Protein AF-A0A375HWU2-F1 (afdb_monomer_lite)

pLDDT: mean 75.21, std 15.18, range [43.91, 92.81]

Organism: NCBI:txid164546

Sequence (108 aa):
MDNDRGLSGFASLPGVQVGKTGGALAWPWAIASFMFSYFALIAFALTRKGLPTVSEYARKYPACVTERGMSCYRCGSRSIRLWREQPFIAAHQWHICNSCGTSLYRSR

Structure (mmCIF, N/CA/C/O backbone):
data_AF-A0A375HWU2-F1
#
_entry.id   AF-A0A375HWU2-F1
#
loop_
_atom_site.group_PDB
_atom_site.id
_atom_site.type_symbol
_atom_site.label_atom_id
_atom_site.label_alt_id
_atom_site.label_comp_id
_atom_site.label_asym_id
_atom_site.label_entity_id
_atom_site.label_seq_id
_atom_site.pdbx_PDB_ins_code
_atom_site.Cartn_x
_atom_site.Cartn_y
_atom_site.Cartn_z
_atom_site.occupancy
_atom_site.B_iso_or_equiv
_atom_site.auth_seq_id
_atom_site.auth_comp_id
_atom_site.auth_asym_id
_atom_site.auth_atom_id
_atom_site.pdbx_PDB_model_num
ATOM 1 N N . MET A 1 1 ? 1.557 -26.944 -87.706 1.00 44.25 1 MET A N 1
ATOM 2 C CA . MET A 1 1 ? 1.354 -27.279 -86.281 1.00 44.25 1 MET A CA 1
ATOM 3 C C . MET A 1 1 ? 2.503 -26.611 -85.561 1.00 44.25 1 MET A C 1
ATOM 5 O O . MET A 1 1 ? 3.535 -27.230 -85.377 1.00 44.25 1 MET A O 1
ATOM 9 N N . ASP A 1 2 ? 2.338 -25.324 -85.269 1.00 43.91 2 ASP A N 1
ATOM 10 C CA . ASP A 1 2 ? 3.349 -24.492 -84.619 1.00 43.91 2 ASP A CA 1
ATOM 11 C C . ASP A 1 2 ? 2.825 -24.164 -83.229 1.00 43.91 2 ASP A C 1
ATOM 13 O O . ASP A 1 2 ? 1.952 -23.314 -83.037 1.00 43.91 2 ASP A O 1
ATOM 17 N N . ASN A 1 3 ? 3.290 -24.957 -82.275 1.00 52.06 3 ASN A N 1
ATOM 18 C CA . ASN A 1 3 ? 3.025 -24.813 -80.861 1.00 52.06 3 ASN A CA 1
ATOM 19 C C . ASN A 1 3 ? 4.361 -24.473 -80.219 1.00 52.06 3 ASN A C 1
ATOM 21 O O . ASN A 1 3 ? 5.221 -25.337 -80.245 1.00 52.06 3 ASN A O 1
ATOM 25 N N . ASP A 1 4 ? 4.510 -23.246 -79.712 1.00 50.28 4 ASP A N 1
ATOM 26 C CA . ASP A 1 4 ? 5.271 -22.924 -78.497 1.00 50.28 4 ASP A CA 1
ATOM 27 C C . ASP A 1 4 ? 5.081 -21.440 -78.132 1.00 50.28 4 ASP A C 1
ATOM 29 O O . ASP A 1 4 ? 5.832 -20.543 -78.512 1.00 50.28 4 ASP A O 1
ATOM 33 N N . ARG A 1 5 ? 4.021 -21.179 -77.355 1.00 51.72 5 ARG A N 1
ATOM 34 C CA . ARG A 1 5 ? 3.912 -19.990 -76.500 1.00 51.72 5 ARG A CA 1
ATOM 35 C C . ARG A 1 5 ? 4.623 -20.304 -75.184 1.00 51.72 5 ARG A C 1
ATOM 37 O O . ARG A 1 5 ? 4.010 -20.846 -74.270 1.00 51.72 5 ARG A O 1
ATOM 44 N N . GLY A 1 6 ? 5.904 -19.966 -75.086 1.00 45.78 6 GLY A N 1
ATOM 45 C CA . GLY A 1 6 ? 6.672 -20.034 -73.842 1.00 45.78 6 GLY A CA 1
ATOM 46 C C . GLY A 1 6 ? 6.913 -18.637 -73.287 1.00 45.78 6 GLY A C 1
ATOM 47 O O . GLY A 1 6 ? 7.723 -17.889 -73.823 1.00 45.78 6 GLY A O 1
ATOM 48 N N . LEU A 1 7 ? 6.191 -18.273 -72.227 1.00 51.69 7 LEU A N 1
ATOM 49 C CA . LEU A 1 7 ? 6.356 -17.023 -71.488 1.00 51.69 7 LEU A CA 1
ATOM 50 C C . LEU A 1 7 ? 7.776 -16.897 -70.906 1.00 51.69 7 LEU A C 1
ATOM 52 O O . LEU A 1 7 ? 8.071 -17.470 -69.860 1.00 51.69 7 LEU A O 1
ATOM 56 N N . SER A 1 8 ? 8.631 -16.081 -71.518 1.00 50.28 8 SER A N 1
ATOM 57 C CA . SER A 1 8 ? 9.866 -15.579 -70.903 1.00 50.28 8 SER A CA 1
ATOM 58 C C . SER A 1 8 ? 9.736 -14.073 -70.678 1.00 50.28 8 SER A C 1
ATOM 60 O O . SER A 1 8 ? 10.194 -13.257 -71.473 1.00 50.28 8 SER A O 1
ATOM 62 N N . GLY A 1 9 ? 9.039 -13.710 -69.605 1.00 47.03 9 GLY A N 1
ATOM 63 C CA . GLY A 1 9 ? 8.772 -12.322 -69.234 1.00 47.03 9 GLY A CA 1
ATOM 64 C C . GLY A 1 9 ? 8.664 -12.142 -67.726 1.00 47.03 9 GLY A C 1
ATOM 65 O O . GLY A 1 9 ? 7.761 -11.462 -67.254 1.00 47.03 9 GLY A O 1
ATOM 66 N N . PHE A 1 10 ? 9.552 -12.771 -66.951 1.00 49.59 10 PHE A N 1
ATOM 67 C CA . PHE A 1 10 ? 9.749 -12.377 -65.558 1.00 49.59 10 PHE A CA 1
ATOM 68 C C . PHE A 1 10 ? 10.603 -11.110 -65.548 1.00 49.59 10 PHE A C 1
ATOM 70 O O . PHE A 1 10 ? 11.830 -11.160 -65.579 1.00 49.59 10 PHE A O 1
ATOM 77 N N . ALA A 1 11 ? 9.924 -9.964 -65.548 1.00 49.81 11 ALA A N 1
ATOM 78 C CA . ALA A 1 11 ? 10.525 -8.689 -65.206 1.00 49.81 11 ALA A CA 1
ATOM 79 C C . ALA A 1 11 ? 11.179 -8.822 -63.823 1.00 49.81 11 ALA A C 1
ATOM 81 O O . ALA A 1 11 ? 10.503 -9.033 -62.814 1.00 49.81 11 ALA A O 1
ATOM 82 N N . SER A 1 12 ? 12.508 -8.745 -63.793 1.00 48.16 12 SER A N 1
ATOM 83 C CA . SER A 1 12 ? 13.284 -8.621 -62.568 1.00 48.16 12 SER A CA 1
ATOM 84 C C . SER A 1 12 ? 12.805 -7.389 -61.804 1.00 48.16 12 SER A C 1
ATOM 86 O O . SER A 1 12 ? 13.001 -6.259 -62.245 1.00 48.16 12 SER A O 1
ATOM 88 N N . LEU A 1 13 ? 12.163 -7.604 -60.655 1.00 53.94 13 LEU A N 1
ATOM 89 C CA . LEU A 1 13 ? 11.934 -6.536 -59.691 1.00 53.94 13 LEU A CA 1
ATOM 90 C C . LEU A 1 13 ? 13.300 -6.056 -59.177 1.00 53.94 13 LEU A C 1
ATOM 92 O O . LEU A 1 13 ? 14.156 -6.894 -58.871 1.00 53.94 13 LEU A O 1
ATOM 96 N N . PRO A 1 14 ? 13.533 -4.736 -59.083 1.00 47.50 14 PRO A N 1
ATOM 97 C CA . PRO A 1 14 ? 14.780 -4.213 -58.556 1.00 47.50 14 PRO A CA 1
ATOM 98 C C . PRO A 1 14 ? 14.947 -4.694 -57.117 1.00 47.50 14 PRO A C 1
ATOM 100 O O . PRO A 1 14 ? 14.079 -4.496 -56.265 1.00 47.50 14 PRO A O 1
ATOM 103 N N . GLY A 1 15 ? 16.077 -5.357 -56.872 1.00 46.12 15 GLY A N 1
ATOM 104 C CA . GLY A 1 15 ? 16.477 -5.796 -55.550 1.00 46.12 15 GLY A CA 1
ATOM 105 C C . GLY A 1 15 ? 16.420 -4.627 -54.578 1.00 46.12 15 GLY A C 1
ATOM 106 O O . GLY A 1 15 ? 17.103 -3.618 -54.759 1.00 46.12 15 GLY A O 1
ATOM 107 N N . VAL A 1 16 ? 15.610 -4.782 -53.532 1.00 53.53 16 VAL A N 1
ATOM 108 C CA . VAL A 1 16 ? 15.697 -3.954 -52.334 1.00 53.53 16 VAL A CA 1
ATOM 109 C C . VAL A 1 16 ? 17.093 -4.178 -51.764 1.00 53.53 16 VAL A C 1
ATOM 111 O O . VAL A 1 16 ? 17.383 -5.194 -51.135 1.00 53.53 16 VAL A O 1
ATOM 114 N N . GLN A 1 17 ? 17.989 -3.241 -52.056 1.00 45.88 17 GLN A N 1
ATOM 115 C CA . GLN A 1 17 ? 19.302 -3.146 -51.443 1.00 45.88 17 GLN A CA 1
ATOM 116 C C . GLN A 1 17 ? 19.072 -2.783 -49.973 1.00 45.88 17 GLN A C 1
ATOM 118 O O . GLN A 1 17 ? 18.954 -1.610 -49.619 1.00 45.88 17 GLN A O 1
ATOM 123 N N . VAL A 1 18 ? 18.960 -3.798 -49.111 1.00 54.22 18 VAL A N 1
ATOM 124 C CA . VAL A 1 18 ? 19.054 -3.615 -47.661 1.00 54.22 18 VAL A CA 1
ATOM 125 C C . VAL A 1 18 ? 20.483 -3.167 -47.385 1.00 54.22 18 VAL A C 1
ATOM 127 O O . VAL A 1 18 ? 21.406 -3.975 -47.277 1.00 54.22 18 VAL A O 1
ATOM 130 N N . GLY A 1 19 ? 20.670 -1.849 -47.356 1.00 46.66 19 GLY A N 1
ATOM 131 C CA . GLY A 1 19 ? 21.921 -1.224 -46.978 1.00 46.66 19 GLY A CA 1
ATOM 132 C C . GLY A 1 19 ? 22.334 -1.739 -45.607 1.00 46.66 19 GLY A C 1
ATOM 133 O O . GLY A 1 19 ? 21.669 -1.486 -44.605 1.00 46.66 19 GLY A O 1
ATOM 134 N N . LYS A 1 20 ? 23.442 -2.480 -45.572 1.00 56.56 20 LYS A N 1
ATOM 135 C CA . LYS A 1 20 ? 24.140 -2.888 -44.355 1.00 56.56 20 LYS A CA 1
ATOM 136 C C . LYS A 1 20 ? 24.822 -1.646 -43.776 1.00 56.56 20 LYS A C 1
ATOM 138 O O . LYS A 1 20 ? 26.027 -1.465 -43.924 1.00 56.56 20 LYS A O 1
ATOM 143 N N . THR A 1 21 ? 24.047 -0.737 -43.191 1.00 53.84 21 THR A N 1
ATOM 144 C CA . THR A 1 21 ? 24.597 0.417 -42.479 1.00 53.84 21 THR A CA 1
ATOM 145 C C . THR A 1 21 ? 25.265 -0.075 -41.200 1.00 53.84 21 THR A C 1
ATOM 147 O O . THR A 1 21 ? 24.696 -0.825 -40.410 1.00 53.84 21 THR A O 1
ATOM 150 N N . GLY A 1 22 ? 26.543 0.280 -41.083 1.00 50.41 22 GLY A N 1
ATOM 151 C CA . GLY A 1 22 ? 27.508 -0.277 -40.147 1.00 50.41 22 GLY A CA 1
ATOM 152 C C . GLY A 1 22 ? 27.023 -0.373 -38.702 1.00 50.41 22 GLY A C 1
ATOM 153 O O . GLY A 1 22 ? 26.452 0.561 -38.140 1.00 50.41 22 GLY A O 1
ATOM 154 N N . GLY A 1 23 ? 27.367 -1.496 -38.069 1.00 55.00 23 GLY A N 1
ATOM 155 C CA . GLY A 1 23 ? 27.131 -1.800 -36.655 1.00 55.00 23 GLY A CA 1
ATOM 156 C C . GLY A 1 23 ? 27.855 -0.895 -35.647 1.00 55.00 23 GLY A C 1
ATOM 157 O O . GLY A 1 23 ? 28.006 -1.287 -34.497 1.00 55.00 23 GLY A O 1
ATOM 158 N N . ALA A 1 24 ? 28.285 0.305 -36.044 1.00 57.94 24 ALA A N 1
ATOM 159 C CA . ALA A 1 24 ? 28.893 1.295 -35.159 1.00 57.94 24 ALA A CA 1
ATOM 160 C C . ALA A 1 24 ? 27.852 2.220 -34.495 1.00 57.94 24 ALA A C 1
ATOM 162 O O . ALA A 1 24 ? 28.078 2.677 -33.379 1.00 57.94 24 ALA A O 1
ATOM 163 N N . LEU A 1 25 ? 26.688 2.455 -35.126 1.00 56.66 25 LEU A N 1
ATOM 164 C CA . LEU A 1 25 ? 25.614 3.272 -34.534 1.00 56.66 25 LEU A CA 1
ATOM 165 C C . LEU A 1 25 ? 24.548 2.462 -33.781 1.00 56.66 25 LEU A C 1
ATOM 167 O O . LEU A 1 25 ? 23.789 3.044 -33.018 1.00 56.66 25 LEU A O 1
ATOM 171 N N . ALA A 1 26 ? 24.477 1.139 -33.946 1.00 61.53 26 ALA A N 1
ATOM 172 C CA . ALA A 1 26 ? 23.457 0.316 -33.282 1.00 61.53 26 ALA A CA 1
ATOM 173 C C . ALA A 1 26 ? 23.671 0.206 -31.761 1.00 61.53 26 ALA A C 1
ATOM 175 O O . ALA A 1 26 ? 22.719 0.109 -30.988 1.00 61.53 26 ALA A O 1
ATOM 176 N N . TRP A 1 27 ? 24.931 0.242 -31.327 1.00 72.75 27 TRP A N 1
ATOM 177 C CA . TRP A 1 27 ? 25.309 0.017 -29.936 1.00 72.75 27 TRP A CA 1
ATOM 178 C C . TRP A 1 27 ? 24.879 1.159 -28.993 1.00 72.75 27 TRP A C 1
ATOM 180 O O . TRP A 1 27 ? 24.262 0.869 -27.967 1.00 72.75 27 TRP A O 1
ATOM 190 N N . PRO A 1 28 ? 25.070 2.449 -29.345 1.00 84.12 28 PRO A N 1
ATOM 191 C CA . PRO A 1 28 ? 24.535 3.566 -28.562 1.00 84.12 28 PRO A CA 1
ATOM 192 C C . PRO A 1 28 ? 23.008 3.542 -28.424 1.00 84.12 28 PRO A C 1
ATOM 194 O O . PRO A 1 28 ? 22.488 3.802 -27.342 1.00 84.12 28 PRO A O 1
ATOM 197 N N . TRP A 1 29 ? 22.283 3.184 -29.489 1.00 84.69 29 TRP A N 1
ATOM 198 C CA . TRP A 1 29 ? 20.819 3.083 -29.454 1.00 84.69 29 TRP A CA 1
ATOM 199 C C . TRP A 1 29 ? 20.334 1.933 -28.569 1.00 84.69 29 TRP A C 1
ATOM 201 O O . TRP A 1 29 ? 19.351 2.091 -27.839 1.00 84.69 29 TRP A O 1
ATOM 211 N N . ALA A 1 30 ? 21.043 0.802 -28.573 1.00 85.69 30 ALA A N 1
ATOM 212 C CA . ALA A 1 30 ? 20.768 -0.306 -27.666 1.00 85.69 30 ALA A CA 1
ATOM 213 C C . ALA A 1 30 ? 21.001 0.095 -26.198 1.00 85.69 30 ALA A C 1
ATOM 215 O O . ALA A 1 30 ? 20.144 -0.159 -25.352 1.00 85.69 30 ALA A O 1
ATOM 216 N N . ILE A 1 31 ? 22.109 0.786 -25.904 1.00 87.00 31 ILE A N 1
ATOM 217 C CA . ILE A 1 31 ? 22.424 1.281 -24.554 1.00 87.00 31 ILE A CA 1
ATOM 218 C C . ILE A 1 31 ? 21.378 2.297 -24.088 1.00 87.00 31 ILE A C 1
ATOM 220 O O . ILE A 1 31 ? 20.856 2.170 -22.983 1.00 87.00 31 ILE A O 1
ATOM 224 N N . ALA A 1 32 ? 21.028 3.273 -24.928 1.00 89.56 32 ALA A N 1
ATOM 225 C CA . ALA A 1 32 ? 20.014 4.275 -24.607 1.00 89.56 32 ALA A CA 1
ATOM 226 C C . ALA A 1 32 ? 18.648 3.630 -24.324 1.00 89.56 32 ALA A C 1
ATOM 228 O O . ALA A 1 32 ? 17.996 3.971 -23.338 1.00 89.56 32 ALA A O 1
ATOM 229 N N . SER A 1 33 ? 18.248 2.649 -25.138 1.00 88.44 33 SER A N 1
ATOM 230 C CA . SER A 1 33 ? 17.001 1.898 -24.941 1.00 88.44 33 SER A CA 1
ATOM 231 C C . SER A 1 33 ? 17.013 1.121 -23.625 1.00 88.44 33 SER A C 1
ATOM 233 O O . SER A 1 33 ? 16.044 1.163 -22.866 1.00 88.44 33 SER A O 1
ATOM 235 N N . PHE A 1 34 ? 18.130 0.460 -23.314 1.00 90.94 34 PHE A N 1
ATOM 236 C CA . PHE A 1 34 ? 18.285 -0.273 -22.065 1.00 90.94 34 PHE A CA 1
ATOM 237 C C . PHE A 1 34 ? 18.224 0.667 -20.855 1.00 90.94 34 PHE A C 1
ATOM 239 O O . PHE A 1 34 ? 17.456 0.417 -19.927 1.00 90.94 34 PHE A O 1
ATOM 246 N N . MET A 1 35 ? 18.937 1.796 -20.892 1.00 92.19 35 MET A N 1
ATOM 247 C CA . MET A 1 35 ? 18.911 2.807 -19.830 1.00 92.19 35 MET A CA 1
ATOM 248 C C . MET A 1 35 ? 17.518 3.408 -19.628 1.00 92.19 35 MET A C 1
ATOM 250 O O . MET A 1 35 ? 17.070 3.535 -18.490 1.00 92.19 35 MET A O 1
ATOM 254 N N . PHE A 1 36 ? 16.804 3.724 -20.710 1.00 92.75 36 PHE A N 1
ATOM 255 C CA . PHE A 1 36 ? 15.439 4.237 -20.624 1.00 92.75 36 PHE A CA 1
ATOM 256 C C . PHE A 1 36 ? 14.482 3.199 -20.024 1.00 92.75 36 PHE A C 1
ATOM 258 O O . PHE A 1 36 ? 13.707 3.522 -19.123 1.00 92.75 36 PHE A O 1
ATOM 265 N N . SER A 1 37 ? 14.577 1.936 -20.454 1.00 90.56 37 SER A N 1
ATOM 266 C CA . SER A 1 37 ? 13.772 0.849 -19.885 1.00 90.56 37 SER A CA 1
ATOM 267 C C . SER A 1 37 ? 14.074 0.622 -18.399 1.00 90.56 37 SER A C 1
ATOM 269 O O . SER A 1 37 ? 13.158 0.464 -17.595 1.00 90.56 37 SER A O 1
ATOM 271 N N . TYR A 1 38 ? 15.347 0.699 -18.009 1.00 91.44 38 TYR A N 1
ATOM 272 C CA . TYR A 1 38 ? 15.779 0.564 -16.624 1.00 91.44 38 TYR A CA 1
ATOM 273 C C . TYR A 1 38 ? 15.268 1.720 -15.758 1.00 91.44 38 TYR A C 1
ATOM 275 O O . TYR A 1 38 ? 14.733 1.498 -14.671 1.00 91.44 38 TYR A O 1
ATOM 283 N N . PHE A 1 39 ? 15.344 2.951 -16.265 1.00 92.81 39 PHE A N 1
ATOM 284 C CA . PHE A 1 39 ? 14.790 4.120 -15.590 1.00 92.81 39 PHE A CA 1
ATOM 285 C C . PHE A 1 39 ? 13.269 4.014 -15.430 1.00 92.81 39 PHE A C 1
ATOM 287 O O . PHE A 1 39 ? 12.748 4.294 -14.351 1.00 92.81 39 PHE A O 1
ATOM 294 N N . ALA A 1 40 ? 12.557 3.544 -16.457 1.00 89.19 40 ALA A N 1
ATOM 295 C CA . ALA A 1 40 ? 11.120 3.298 -16.380 1.00 89.19 40 ALA A CA 1
ATOM 296 C C . ALA A 1 40 ? 10.774 2.239 -15.319 1.00 89.19 40 ALA A C 1
ATOM 298 O O . ALA A 1 40 ? 9.813 2.422 -14.573 1.00 89.19 40 ALA A O 1
ATOM 299 N N . LEU A 1 41 ? 11.572 1.172 -15.190 1.00 88.62 41 LEU A N 1
ATOM 300 C CA . LEU A 1 41 ? 11.396 0.164 -14.140 1.00 88.62 41 LEU A CA 1
ATOM 301 C C . LEU A 1 41 ? 11.637 0.736 -12.738 1.00 88.62 41 LEU A C 1
ATOM 303 O O . LEU A 1 41 ? 10.841 0.470 -11.837 1.00 88.62 41 LEU A O 1
ATOM 307 N N . ILE A 1 42 ? 12.680 1.549 -12.549 1.00 88.19 42 ILE A N 1
ATOM 308 C CA . ILE A 1 42 ? 12.939 2.228 -11.269 1.00 88.19 42 ILE A CA 1
ATOM 309 C C . ILE A 1 42 ? 11.792 3.177 -10.935 1.00 88.19 42 ILE A C 1
ATOM 311 O O . ILE A 1 42 ? 11.243 3.119 -9.834 1.00 88.19 42 ILE A O 1
ATOM 315 N N . ALA A 1 43 ? 11.395 4.024 -11.884 1.00 87.06 43 ALA A N 1
ATOM 316 C CA . ALA A 1 43 ? 10.282 4.942 -11.707 1.00 87.06 43 ALA A CA 1
ATOM 317 C C . ALA A 1 43 ? 9.003 4.170 -11.364 1.00 87.06 43 ALA A C 1
ATOM 319 O O . ALA A 1 43 ? 8.318 4.526 -10.410 1.00 87.06 43 ALA A O 1
ATOM 320 N N . PHE A 1 44 ? 8.711 3.067 -12.055 1.00 86.06 44 PHE A N 1
ATOM 321 C CA . PHE A 1 44 ? 7.567 2.212 -11.754 1.00 86.06 44 PHE A CA 1
ATOM 322 C C . PHE A 1 44 ? 7.648 1.610 -10.347 1.00 86.06 44 PHE A C 1
ATOM 324 O O . PHE A 1 44 ? 6.667 1.667 -9.606 1.00 86.06 44 PHE A O 1
ATOM 331 N N . ALA A 1 45 ? 8.808 1.092 -9.940 1.00 81.19 45 ALA A N 1
ATOM 332 C CA . ALA A 1 45 ? 9.023 0.547 -8.602 1.00 81.19 45 ALA A CA 1
ATOM 333 C C . ALA A 1 45 ? 8.830 1.608 -7.505 1.00 81.19 45 ALA A C 1
ATOM 335 O O . ALA A 1 45 ? 8.202 1.322 -6.488 1.00 81.19 45 ALA A O 1
ATOM 336 N N . LEU A 1 46 ? 9.291 2.840 -7.734 1.00 79.00 46 LEU A N 1
ATOM 337 C CA . LEU A 1 46 ? 9.090 3.972 -6.824 1.00 79.00 46 LEU A CA 1
ATOM 338 C C . LEU A 1 46 ? 7.637 4.475 -6.825 1.00 79.00 46 LEU A C 1
ATOM 340 O O . LEU A 1 46 ? 7.125 4.903 -5.792 1.00 79.00 46 LEU A O 1
ATOM 344 N N . THR A 1 47 ? 6.954 4.401 -7.971 1.00 78.12 47 THR A N 1
ATOM 345 C CA . THR A 1 47 ? 5.556 4.839 -8.128 1.00 78.12 47 THR A CA 1
ATOM 346 C C . THR A 1 47 ? 4.563 3.796 -7.620 1.00 78.12 47 THR A C 1
ATOM 348 O O . THR A 1 47 ? 3.391 4.118 -7.399 1.00 78.12 47 THR A O 1
ATOM 351 N N . ARG A 1 48 ? 4.997 2.547 -7.392 1.00 70.50 48 ARG A N 1
ATOM 352 C CA . ARG A 1 48 ? 4.196 1.522 -6.716 1.00 70.50 48 ARG A CA 1
ATOM 353 C C . ARG A 1 48 ? 3.926 1.995 -5.294 1.00 70.50 48 ARG A C 1
ATOM 355 O O . ARG A 1 48 ? 4.697 1.758 -4.369 1.00 70.50 48 ARG A O 1
ATOM 362 N N . LYS A 1 49 ? 2.797 2.689 -5.138 1.00 62.97 49 LYS A N 1
ATOM 363 C CA . LYS A 1 49 ? 2.265 3.108 -3.848 1.00 62.97 49 LYS A CA 1
ATOM 364 C C . LYS A 1 49 ? 2.120 1.848 -3.0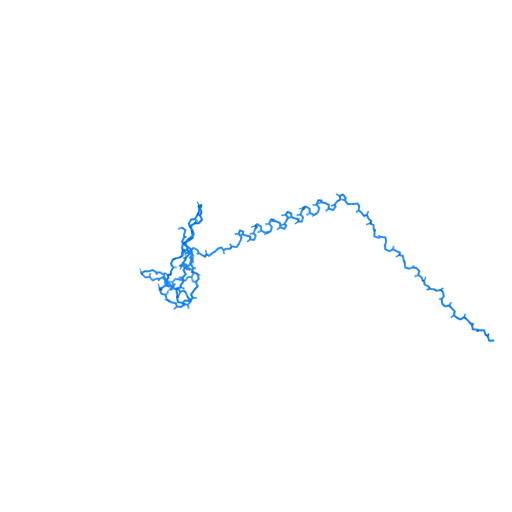01 1.00 62.97 49 LYS A C 1
ATOM 366 O O . LYS A 1 49 ? 1.280 0.995 -3.286 1.00 62.97 49 LYS A O 1
ATOM 371 N N . GLY A 1 50 ? 2.993 1.712 -2.005 1.00 66.12 50 GLY A N 1
ATOM 372 C CA . GLY A 1 50 ? 2.862 0.684 -0.980 1.00 66.12 50 GLY A CA 1
ATOM 373 C C . GLY A 1 50 ? 1.534 0.838 -0.241 1.00 66.12 50 GLY A C 1
ATOM 374 O O . GLY A 1 50 ? 0.811 1.816 -0.445 1.00 66.12 50 GLY A O 1
ATOM 375 N N . LEU A 1 51 ? 1.208 -0.121 0.630 1.00 69.81 51 LEU A N 1
ATOM 376 C CA . LEU A 1 51 ? -0.008 -0.015 1.435 1.00 69.81 51 LEU A CA 1
ATOM 377 C C . LEU A 1 51 ? -0.094 1.358 2.118 1.00 69.81 51 LEU A C 1
ATOM 379 O O . LEU A 1 51 ? 0.933 1.872 2.588 1.00 69.81 51 LEU A O 1
ATOM 383 N N . PRO A 1 52 ? -1.309 1.930 2.185 1.00 77.56 52 PRO A N 1
ATOM 384 C CA . PRO A 1 52 ? -1.518 3.222 2.808 1.00 77.56 52 PRO A CA 1
ATOM 385 C C . PRO A 1 52 ? -1.025 3.182 4.253 1.00 77.56 52 PRO A C 1
ATOM 387 O O . PRO A 1 52 ? -1.105 2.161 4.949 1.00 77.56 52 PRO A O 1
ATOM 390 N N . THR A 1 53 ? -0.479 4.302 4.700 1.00 82.50 53 THR A N 1
ATOM 391 C CA . T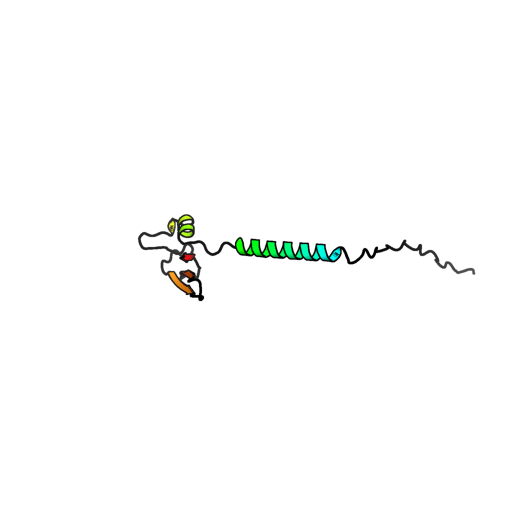HR A 1 53 ? -0.162 4.497 6.116 1.00 82.50 53 THR A CA 1
ATOM 392 C C . THR A 1 53 ? -1.447 4.595 6.943 1.00 82.50 53 THR A C 1
ATOM 394 O O . THR A 1 53 ? -2.527 4.851 6.406 1.00 82.50 53 THR A O 1
ATOM 397 N N . VAL A 1 54 ? -1.341 4.405 8.262 1.00 83.00 54 VAL A N 1
ATOM 398 C CA . VAL A 1 54 ? -2.475 4.524 9.203 1.00 83.00 54 VAL A CA 1
ATOM 399 C C . VAL A 1 54 ? -3.269 5.824 8.984 1.00 83.00 54 VAL A C 1
ATOM 401 O O . VAL A 1 54 ? -4.497 5.808 8.924 1.00 83.00 54 VAL A O 1
ATOM 404 N N . SER A 1 55 ? -2.572 6.953 8.826 1.00 82.62 55 SER A N 1
ATOM 405 C CA . SER A 1 55 ? -3.181 8.278 8.663 1.00 82.62 55 SER A CA 1
ATOM 406 C C . SER A 1 55 ? -3.893 8.443 7.319 1.00 82.62 55 SER A C 1
ATOM 408 O O . SER A 1 55 ? -4.989 9.000 7.265 1.00 82.62 55 SER A O 1
ATOM 410 N N . GLU A 1 56 ? -3.314 7.930 6.233 1.00 84.06 56 GLU A N 1
ATOM 411 C CA . GLU A 1 56 ? -3.955 7.919 4.912 1.00 84.06 56 GLU A CA 1
ATOM 412 C C . GLU A 1 56 ? -5.203 7.035 4.904 1.00 84.06 56 GLU A C 1
ATOM 414 O O . GLU A 1 56 ? -6.219 7.402 4.311 1.00 84.06 56 GLU A O 1
ATOM 419 N N . TYR A 1 57 ? -5.150 5.895 5.594 1.00 84.75 57 TYR A N 1
ATOM 420 C CA . TYR A 1 57 ? -6.292 5.000 5.735 1.00 84.75 57 TYR A CA 1
ATOM 421 C C . TYR A 1 57 ? -7.428 5.658 6.533 1.00 84.75 57 TYR A C 1
ATOM 423 O O . TYR A 1 57 ? -8.573 5.642 6.081 1.00 84.75 57 TYR A O 1
ATOM 431 N N . ALA A 1 58 ? -7.110 6.317 7.653 1.00 85.38 58 ALA A N 1
ATOM 432 C CA . ALA A 1 58 ? -8.082 7.075 8.445 1.00 85.38 58 ALA A CA 1
ATOM 433 C C . ALA A 1 58 ? -8.716 8.227 7.646 1.00 85.38 58 ALA A C 1
ATOM 435 O O . ALA A 1 58 ? -9.920 8.455 7.741 1.00 85.38 58 ALA A O 1
ATOM 436 N N . ARG A 1 59 ? -7.931 8.917 6.805 1.00 86.31 59 ARG A N 1
ATOM 437 C CA . ARG A 1 59 ? -8.442 9.981 5.925 1.00 86.31 59 ARG A CA 1
ATOM 438 C C . ARG A 1 59 ? -9.381 9.437 4.847 1.00 86.31 59 ARG A C 1
ATOM 440 O O . ARG A 1 59 ? -10.353 10.099 4.500 1.00 86.31 59 ARG A O 1
ATOM 447 N N . LYS A 1 60 ? -9.087 8.256 4.299 1.00 86.94 60 LYS A N 1
ATOM 448 C CA . LYS A 1 60 ? -9.892 7.638 3.236 1.00 86.94 60 LYS A CA 1
ATOM 449 C C . LYS A 1 60 ? -11.188 7.018 3.765 1.00 86.94 60 LYS A C 1
ATOM 451 O O . LYS A 1 60 ? -12.196 7.053 3.067 1.00 86.94 60 LYS A O 1
ATOM 456 N N . TYR A 1 61 ? -11.162 6.469 4.979 1.00 86.75 61 TYR A N 1
ATOM 457 C CA . TYR A 1 61 ? -12.300 5.787 5.597 1.00 86.75 61 TYR A CA 1
ATOM 458 C C . TYR A 1 61 ? -12.555 6.301 7.025 1.00 86.75 61 TYR A C 1
ATOM 460 O O . TYR A 1 61 ? -12.316 5.571 7.992 1.00 86.75 61 TYR A O 1
ATOM 468 N N . PRO A 1 62 ? -13.076 7.533 7.187 1.00 83.94 62 PRO A N 1
ATOM 469 C CA . PRO A 1 62 ? -13.336 8.103 8.511 1.00 83.94 62 PRO A CA 1
ATOM 470 C C . PRO A 1 62 ? -14.382 7.300 9.299 1.00 83.94 62 PRO A C 1
ATOM 472 O O . PRO A 1 62 ? -14.279 7.186 10.513 1.00 83.94 62 PRO A O 1
ATOM 475 N N . ALA A 1 63 ? -15.333 6.655 8.613 1.00 83.50 63 ALA A N 1
ATOM 476 C CA . ALA A 1 63 ? -16.342 5.789 9.230 1.00 83.50 63 ALA A CA 1
ATOM 477 C C . ALA A 1 63 ? -15.755 4.531 9.903 1.00 83.50 63 ALA A C 1
ATOM 479 O O . ALA A 1 63 ? -16.410 3.904 10.733 1.00 83.50 63 ALA A O 1
ATOM 480 N N . CYS A 1 64 ? -14.526 4.146 9.551 1.00 83.12 64 CYS A N 1
ATOM 481 C CA . CYS A 1 64 ? -13.844 2.991 10.132 1.00 83.12 64 CYS A CA 1
ATOM 482 C C . CYS A 1 64 ? -12.984 3.355 11.350 1.00 83.12 64 CYS A C 1
ATOM 484 O O . CYS A 1 64 ? -12.391 2.472 11.976 1.00 83.12 64 CYS A O 1
ATOM 486 N N . VAL A 1 65 ? -12.882 4.643 11.684 1.00 84.50 65 VAL A N 1
ATOM 487 C CA . VAL A 1 65 ? -12.174 5.122 12.869 1.00 84.50 65 VAL A CA 1
ATOM 488 C C . VAL A 1 65 ? -13.162 5.119 14.031 1.00 84.50 65 VAL A C 1
ATOM 490 O O . VAL A 1 65 ? -14.144 5.852 14.030 1.00 84.50 65 VAL A O 1
ATOM 493 N N . THR A 1 66 ? -12.917 4.263 15.017 1.00 83.56 66 THR A N 1
ATOM 494 C CA . THR A 1 66 ? -13.728 4.167 16.239 1.00 83.56 66 THR A CA 1
ATOM 495 C C . THR A 1 66 ? -12.947 4.727 17.427 1.00 83.56 66 THR A C 1
ATOM 497 O O . THR A 1 66 ? -11.718 4.722 17.418 1.00 83.56 66 THR A O 1
ATOM 500 N N . GLU A 1 67 ? -13.635 5.139 18.495 1.00 78.06 67 GLU A N 1
ATOM 501 C CA . GLU A 1 67 ? -13.005 5.695 19.712 1.00 78.06 67 GLU A CA 1
ATOM 502 C C . GLU A 1 67 ? -11.952 4.770 20.350 1.00 78.06 67 GLU A C 1
ATOM 504 O O . GLU A 1 67 ? -11.038 5.221 21.030 1.00 78.06 67 GLU A O 1
ATOM 509 N N . ARG A 1 68 ? -12.069 3.457 20.122 1.00 77.44 68 ARG A N 1
ATOM 510 C CA . ARG A 1 68 ? -11.199 2.422 20.700 1.00 77.44 68 ARG A CA 1
ATOM 511 C C . ARG A 1 68 ? -10.212 1.813 19.690 1.00 77.44 68 ARG A C 1
ATOM 513 O O . ARG A 1 68 ? -9.572 0.816 20.017 1.00 77.44 68 ARG A O 1
ATOM 520 N N . GLY A 1 69 ? -10.134 2.318 18.455 1.00 82.75 69 GLY A N 1
ATOM 521 C CA . GLY A 1 69 ? -9.242 1.792 17.408 1.00 82.75 69 GLY A CA 1
ATOM 522 C C . GLY A 1 69 ? -9.839 1.823 15.997 1.00 82.75 69 GLY A C 1
ATOM 523 O O . GLY A 1 69 ? -10.822 2.508 15.739 1.00 82.75 69 GLY A O 1
ATOM 524 N N . MET A 1 70 ? -9.265 1.063 15.063 1.00 85.12 70 MET A N 1
ATOM 525 C CA . MET A 1 70 ? -9.735 0.997 13.669 1.00 85.12 70 MET A CA 1
ATOM 526 C C . MET A 1 70 ? -10.539 -0.273 13.388 1.00 85.12 70 MET A C 1
ATOM 528 O O . MET A 1 70 ? -10.291 -1.326 13.978 1.00 85.12 70 MET A O 1
ATOM 532 N N . SER A 1 71 ? -11.498 -0.172 12.472 1.00 88.69 71 SER A N 1
ATOM 533 C CA . SER A 1 71 ? -12.263 -1.292 11.927 1.00 88.69 71 SER A CA 1
ATOM 534 C C . SER A 1 71 ? -11.913 -1.548 10.458 1.00 88.69 71 SER A C 1
ATOM 536 O O . SER A 1 71 ? -11.343 -0.710 9.748 1.00 88.69 71 SER A O 1
ATOM 538 N N . CYS A 1 72 ? -12.219 -2.755 9.989 1.00 89.00 72 CYS A N 1
ATOM 539 C CA . CYS A 1 72 ? -12.040 -3.112 8.591 1.00 89.00 72 CYS A CA 1
ATOM 540 C C . CYS A 1 72 ? -13.064 -2.388 7.706 1.00 89.00 72 CYS A C 1
ATOM 542 O O . CYS A 1 72 ? -14.263 -2.536 7.924 1.00 89.00 72 CYS A O 1
ATOM 544 N N . TYR A 1 73 ? -12.620 -1.709 6.643 1.00 86.88 73 TYR A N 1
ATOM 545 C CA . TYR A 1 73 ? -13.528 -1.046 5.694 1.00 86.88 73 TYR A CA 1
ATOM 546 C C . TYR A 1 73 ? -14.453 -2.009 4.941 1.00 86.88 73 TYR A C 1
ATOM 548 O O . TYR A 1 73 ? -15.489 -1.597 4.433 1.00 86.88 73 TYR A O 1
ATOM 556 N N . ARG A 1 74 ? -14.068 -3.287 4.838 1.00 85.62 74 ARG A N 1
ATOM 557 C CA . ARG A 1 74 ? -14.781 -4.279 4.027 1.00 85.62 74 ARG A CA 1
ATOM 558 C C . ARG A 1 74 ? -15.836 -5.053 4.810 1.00 85.62 74 ARG A C 1
ATOM 560 O O . ARG A 1 74 ? -16.902 -5.316 4.277 1.00 85.62 74 ARG A O 1
ATOM 567 N N . CYS A 1 75 ? -15.530 -5.444 6.048 1.00 87.38 75 CYS A N 1
ATOM 568 C CA . CYS A 1 75 ? -16.429 -6.253 6.882 1.00 87.38 75 CYS A CA 1
ATOM 569 C C . CYS A 1 75 ? -16.879 -5.557 8.173 1.00 87.38 75 CYS A C 1
ATOM 571 O O . CYS A 1 75 ? -17.666 -6.124 8.920 1.00 87.38 75 CYS A O 1
ATOM 573 N N . GLY A 1 76 ? -16.341 -4.378 8.499 1.00 85.19 76 GLY A N 1
ATOM 574 C CA . GLY A 1 76 ? -16.623 -3.679 9.758 1.00 85.19 76 GLY A CA 1
ATOM 575 C C . GLY A 1 76 ? -16.048 -4.354 11.009 1.00 85.19 76 GLY A C 1
ATOM 576 O O . GLY A 1 76 ? -16.115 -3.787 12.098 1.00 85.19 76 GLY A O 1
ATOM 577 N N . SER A 1 77 ? -15.444 -5.542 10.882 1.00 86.31 77 SER A N 1
ATOM 578 C CA . SER A 1 77 ? -14.855 -6.251 12.016 1.00 86.31 77 SER A CA 1
ATOM 579 C C . SER A 1 77 ? -13.692 -5.467 12.619 1.00 86.31 77 SER A C 1
ATOM 581 O O . SER A 1 77 ? -12.893 -4.840 11.918 1.00 86.31 77 SER A O 1
ATOM 583 N N . ARG A 1 78 ? -13.588 -5.544 13.946 1.00 85.69 78 ARG A N 1
ATOM 584 C CA . ARG A 1 78 ? -12.520 -4.940 14.756 1.00 85.69 78 ARG A CA 1
ATOM 585 C C . ARG A 1 78 ? -11.421 -5.942 15.121 1.00 85.69 78 ARG A C 1
ATOM 587 O O . ARG A 1 78 ? -10.473 -5.592 15.813 1.00 85.69 78 ARG A O 1
ATOM 594 N N . SER A 1 79 ? -11.537 -7.188 14.656 1.00 87.62 79 SER A N 1
ATOM 595 C CA . SER A 1 79 ? -10.508 -8.213 14.835 1.00 87.62 79 SER A CA 1
ATOM 596 C C . SER A 1 79 ? -9.398 -8.009 13.802 1.00 87.62 79 SER A C 1
ATOM 598 O O . SER A 1 79 ? -9.468 -8.500 12.671 1.00 87.62 79 SER A O 1
ATOM 600 N N . ILE A 1 80 ? -8.394 -7.217 14.180 1.00 88.25 80 ILE A N 1
ATOM 601 C CA . ILE A 1 80 ? -7.226 -6.905 13.353 1.00 88.25 80 ILE A CA 1
ATOM 602 C C . ILE A 1 80 ? -6.006 -7.595 13.960 1.00 88.25 80 ILE A C 1
ATOM 604 O O . ILE A 1 80 ? -5.645 -7.352 15.110 1.00 88.25 80 ILE A O 1
ATOM 608 N N . ARG A 1 81 ? -5.358 -8.447 13.170 1.00 87.94 81 ARG A N 1
ATOM 609 C CA . ARG A 1 81 ? -4.090 -9.092 13.492 1.00 87.94 81 ARG A CA 1
ATOM 610 C C . ARG A 1 81 ? -2.937 -8.202 13.044 1.00 87.94 81 ARG A C 1
ATOM 612 O O . ARG A 1 81 ? -2.923 -7.715 11.913 1.00 87.94 81 ARG A O 1
ATOM 619 N N . LEU A 1 82 ? -1.954 -8.027 13.921 1.00 87.62 82 LEU A N 1
ATOM 620 C CA . LEU A 1 82 ? -0.690 -7.389 13.579 1.00 87.62 82 LEU A CA 1
ATOM 621 C C . LEU A 1 82 ? 0.281 -8.448 13.051 1.00 87.62 82 LEU A C 1
ATOM 623 O O . LEU A 1 82 ? 0.574 -9.422 13.744 1.00 87.62 82 LEU A O 1
ATOM 627 N N . TRP A 1 83 ? 0.783 -8.251 11.839 1.00 84.50 83 TRP A N 1
ATOM 628 C CA . TRP A 1 83 ? 1.866 -9.036 11.266 1.00 84.50 83 TRP A CA 1
ATOM 629 C C . TRP A 1 83 ? 3.134 -8.190 11.263 1.00 84.50 83 TRP A C 1
ATOM 631 O O . TRP A 1 83 ? 3.152 -7.102 10.688 1.00 84.50 83 TRP A O 1
ATOM 641 N N . ARG A 1 84 ? 4.188 -8.665 11.928 1.00 82.75 84 ARG A N 1
ATOM 642 C CA . ARG A 1 84 ? 5.484 -7.985 11.964 1.00 82.75 84 ARG A CA 1
ATOM 643 C C . ARG A 1 84 ? 6.500 -8.808 11.206 1.00 82.75 84 ARG A C 1
ATOM 645 O O . ARG A 1 84 ? 6.757 -9.951 11.569 1.00 82.75 84 ARG A O 1
ATOM 652 N N . GLU A 1 85 ? 7.092 -8.198 10.196 1.00 79.75 85 GLU A N 1
ATOM 653 C CA . GLU A 1 85 ? 8.271 -8.725 9.531 1.00 79.75 85 GLU A CA 1
ATOM 654 C C . GLU A 1 85 ? 9.470 -7.895 9.989 1.00 79.75 85 GLU A C 1
ATOM 656 O O . GLU A 1 85 ? 9.430 -6.663 9.953 1.00 79.75 85 GLU A O 1
ATOM 661 N N . GLN A 1 86 ? 10.507 -8.565 10.487 1.00 72.44 86 GLN A N 1
ATOM 662 C CA . GLN A 1 86 ? 11.747 -7.934 10.935 1.00 72.44 86 GLN A CA 1
ATOM 663 C C . GLN A 1 86 ? 12.887 -8.345 9.997 1.00 72.44 86 GLN A C 1
ATOM 665 O O . GLN A 1 86 ? 13.677 -9.221 10.343 1.00 72.44 86 GLN A O 1
ATOM 670 N N . PRO A 1 87 ? 12.992 -7.761 8.792 1.00 69.31 87 PRO A N 1
ATOM 671 C CA . PRO A 1 87 ? 14.255 -7.771 8.081 1.00 69.31 87 PRO A CA 1
ATOM 672 C C . PRO A 1 87 ? 15.265 -6.915 8.858 1.00 69.31 87 PRO A C 1
ATOM 674 O O . PRO A 1 87 ? 14.899 -5.928 9.494 1.00 69.31 87 PRO A O 1
ATOM 677 N N . PHE A 1 88 ? 16.541 -7.291 8.772 1.00 66.50 88 PHE A N 1
ATOM 678 C CA . PHE A 1 88 ? 17.688 -6.768 9.537 1.00 66.50 88 PHE A CA 1
ATOM 679 C C . PHE A 1 88 ? 17.810 -5.227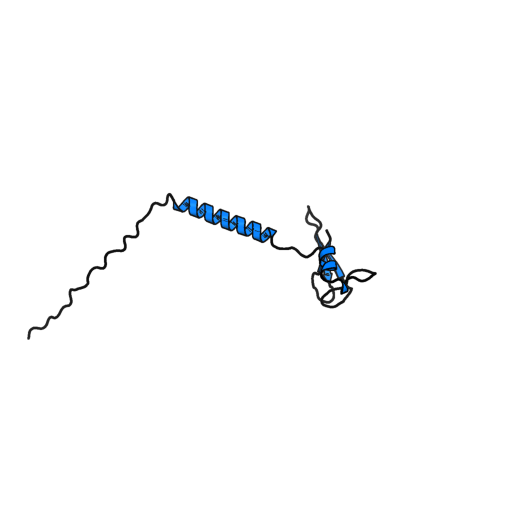 9.646 1.00 66.50 88 PHE A C 1
ATOM 681 O O . PHE A 1 88 ? 18.569 -4.740 10.474 1.00 66.50 88 PHE A O 1
ATOM 688 N N . ILE A 1 89 ? 17.104 -4.457 8.808 1.00 66.88 89 ILE A N 1
ATOM 689 C CA . ILE A 1 89 ? 17.250 -2.999 8.658 1.00 66.88 89 ILE A CA 1
ATOM 690 C C . ILE A 1 89 ? 15.928 -2.230 8.882 1.00 66.88 89 ILE A C 1
ATOM 692 O O . ILE A 1 89 ? 15.968 -1.043 9.196 1.00 66.88 89 ILE A O 1
ATOM 696 N N . ALA A 1 90 ? 14.750 -2.854 8.758 1.00 65.75 90 ALA A N 1
ATOM 697 C CA . ALA A 1 90 ? 13.478 -2.128 8.864 1.00 65.75 90 ALA A CA 1
ATOM 698 C C . ALA A 1 90 ? 12.340 -3.017 9.372 1.00 65.75 90 ALA A C 1
ATOM 700 O O . ALA A 1 90 ? 11.961 -3.971 8.712 1.00 65.75 90 ALA A O 1
ATOM 701 N N . ALA A 1 91 ? 11.727 -2.683 10.507 1.00 71.12 91 ALA A N 1
ATOM 702 C CA . ALA A 1 91 ? 10.542 -3.401 10.971 1.00 71.12 91 ALA A CA 1
ATOM 703 C C . ALA A 1 91 ? 9.314 -2.991 10.142 1.00 71.12 91 ALA A C 1
ATOM 705 O O . ALA A 1 91 ? 8.850 -1.854 10.222 1.00 71.12 91 ALA A O 1
ATOM 706 N N . HIS A 1 92 ? 8.752 -3.922 9.372 1.00 76.88 92 HIS A N 1
ATOM 707 C CA . HIS A 1 92 ? 7.507 -3.700 8.645 1.00 76.88 92 HIS A CA 1
ATOM 708 C C . HIS A 1 92 ? 6.332 -4.253 9.449 1.00 76.88 92 HIS A C 1
ATOM 710 O O . HIS A 1 92 ? 6.252 -5.452 9.723 1.00 76.88 92 HIS A O 1
ATOM 716 N N . GLN A 1 93 ? 5.409 -3.371 9.836 1.00 84.44 93 GLN A N 1
ATOM 717 C CA . GLN A 1 93 ? 4.206 -3.743 10.575 1.00 84.44 93 GLN A CA 1
ATOM 718 C C . GLN A 1 93 ? 2.973 -3.615 9.681 1.00 84.44 93 GLN A C 1
ATOM 720 O O . GLN A 1 93 ? 2.597 -2.516 9.267 1.00 84.44 93 GLN A O 1
ATOM 725 N N . TRP A 1 94 ? 2.328 -4.743 9.408 1.00 84.56 94 TRP A N 1
ATOM 726 C CA . TRP A 1 94 ? 1.136 -4.839 8.574 1.00 84.56 94 TRP A CA 1
ATOM 727 C C . TRP A 1 94 ? -0.078 -5.177 9.436 1.00 84.56 94 TRP A C 1
ATOM 729 O O . TRP A 1 94 ? -0.032 -6.086 10.264 1.00 84.56 94 TRP A O 1
ATOM 739 N N . HIS A 1 95 ? -1.186 -4.470 9.229 1.00 87.06 95 HIS A N 1
ATOM 740 C CA . HIS A 1 95 ? -2.452 -4.760 9.899 1.00 87.06 95 HIS A CA 1
ATOM 741 C C . HIS A 1 95 ? -3.374 -5.530 8.954 1.00 87.06 95 HIS A C 1
ATOM 743 O O . HIS A 1 95 ? -3.748 -5.021 7.896 1.00 87.06 95 HIS A O 1
ATOM 749 N N . ILE A 1 96 ? -3.744 -6.754 9.329 1.00 87.69 96 ILE A N 1
ATOM 750 C CA . ILE A 1 96 ? -4.565 -7.661 8.517 1.00 87.69 96 ILE A CA 1
ATOM 751 C C . ILE A 1 96 ? -5.852 -7.974 9.277 1.00 87.69 96 ILE A C 1
ATOM 753 O O . ILE A 1 96 ? -5.819 -8.306 10.459 1.00 87.69 96 ILE A O 1
ATOM 757 N N . CYS A 1 97 ? -7.006 -7.880 8.623 1.00 91.12 97 CYS A N 1
ATOM 758 C CA . CYS A 1 97 ? -8.269 -8.271 9.245 1.00 91.12 97 CYS A CA 1
ATOM 759 C C . CYS A 1 97 ? -8.376 -9.799 9.358 1.00 91.12 97 CYS A C 1
ATOM 761 O O . CYS A 1 97 ? -8.206 -10.501 8.366 1.00 91.12 97 CYS A O 1
ATOM 763 N N . ASN A 1 98 ? -8.726 -10.315 10.537 1.00 89.00 98 ASN A N 1
ATOM 764 C CA . ASN A 1 98 ? -8.854 -11.756 10.764 1.00 89.00 98 ASN A CA 1
ATOM 765 C C . ASN A 1 98 ? -10.119 -12.358 10.125 1.00 89.00 98 ASN A C 1
ATOM 767 O O . ASN A 1 98 ? -10.142 -13.531 9.783 1.00 89.00 98 ASN A O 1
ATOM 771 N N . SER A 1 99 ? -11.176 -11.555 9.955 1.00 87.25 99 SER A N 1
ATOM 772 C CA . SER A 1 99 ? -12.452 -12.026 9.401 1.00 87.25 99 SER A CA 1
ATOM 773 C C . SER A 1 99 ? -12.422 -12.146 7.876 1.00 87.25 9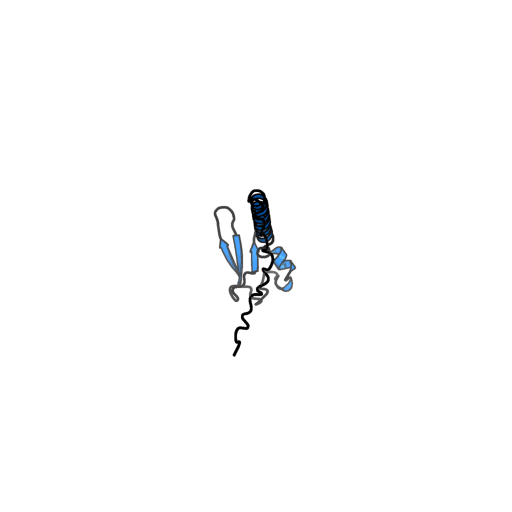9 SER A C 1
ATOM 775 O O . SER A 1 99 ? -12.915 -13.127 7.336 1.00 87.25 99 SER A O 1
ATOM 777 N N . CYS A 1 100 ? -11.836 -11.169 7.177 1.00 87.62 100 CYS A N 1
ATOM 778 C CA . CYS A 1 100 ? -11.819 -11.137 5.710 1.00 87.62 100 CYS A CA 1
ATOM 779 C C . CYS A 1 100 ? -10.423 -11.290 5.090 1.00 87.62 100 CYS A C 1
ATOM 781 O O . CYS A 1 100 ? -10.291 -11.204 3.871 1.00 87.62 100 CYS A O 1
ATOM 783 N N . GLY A 1 101 ? -9.368 -11.420 5.901 1.00 84.62 101 GLY A N 1
ATOM 784 C CA . GLY A 1 101 ? -7.980 -11.550 5.439 1.00 84.62 101 GLY A CA 1
ATOM 785 C C . GLY A 1 101 ? -7.405 -10.310 4.745 1.00 84.62 101 GLY A C 1
ATOM 786 O O . GLY A 1 101 ? -6.290 -10.350 4.236 1.00 84.62 101 GLY A O 1
ATOM 787 N N . THR A 1 102 ? -8.144 -9.199 4.684 1.00 86.00 102 THR A N 1
ATOM 788 C CA . THR A 1 102 ? -7.720 -8.012 3.928 1.00 86.00 102 THR A CA 1
ATOM 789 C C . THR A 1 102 ? -6.635 -7.247 4.688 1.00 86.00 102 THR A C 1
ATOM 791 O O . THR A 1 102 ? -6.803 -6.950 5.873 1.00 86.00 102 THR A O 1
ATOM 794 N N . SER A 1 103 ? -5.545 -6.896 4.001 1.00 84.75 103 SER A N 1
ATOM 795 C CA . SER A 1 103 ? -4.502 -6.013 4.525 1.00 84.75 103 SER A CA 1
ATOM 796 C C . SER A 1 103 ? -4.962 -4.552 4.453 1.00 84.75 103 SER A C 1
ATOM 798 O O . SER A 1 103 ? -5.428 -4.070 3.420 1.00 84.75 103 SER A O 1
ATOM 800 N N . LEU A 1 104 ? -4.923 -3.866 5.593 1.00 84.69 104 LEU A N 1
ATOM 801 C CA . LEU A 1 104 ? -5.581 -2.574 5.798 1.00 84.69 104 LEU A CA 1
ATOM 802 C C . LEU A 1 104 ? -4.606 -1.420 5.571 1.00 84.69 104 LEU A C 1
ATOM 804 O O . LEU A 1 104 ? -4.760 -0.628 4.645 1.00 84.69 104 LEU A O 1
ATOM 808 N N . TYR A 1 105 ? -3.598 -1.339 6.433 1.00 84.44 105 TYR A N 1
ATOM 809 C CA . TYR A 1 105 ? -2.618 -0.265 6.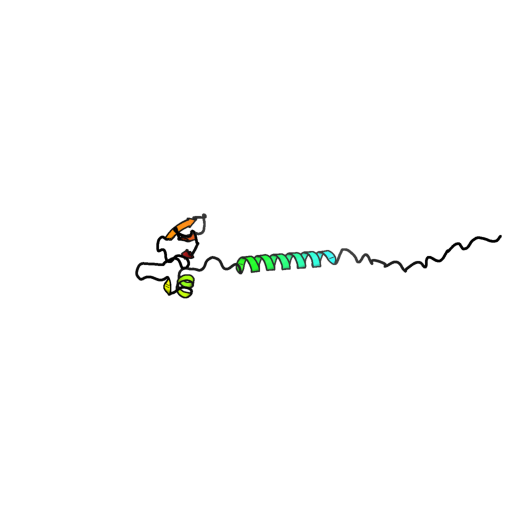454 1.00 84.44 105 TYR A CA 1
ATOM 810 C C . TYR A 1 105 ? -1.316 -0.746 7.095 1.00 84.44 105 TYR A C 1
ATOM 812 O O . TYR A 1 105 ? -1.274 -1.778 7.777 1.00 84.44 105 TYR A O 1
ATOM 820 N N . ARG A 1 106 ? -0.248 0.020 6.873 1.00 82.12 106 ARG A N 1
ATOM 821 C CA . ARG A 1 106 ? 1.052 -0.183 7.524 1.00 82.12 106 ARG A CA 1
ATOM 822 C C . ARG A 1 106 ? 1.258 0.813 8.664 1.00 82.12 106 ARG A C 1
ATOM 824 O O . ARG A 1 106 ? 0.922 1.991 8.503 1.00 82.12 106 ARG A O 1
ATOM 831 N N . SER A 1 107 ? 1.833 0.354 9.776 1.00 77.31 107 SER A N 1
ATOM 832 C CA . SER A 1 107 ? 2.434 1.249 10.774 1.00 77.31 107 SER A CA 1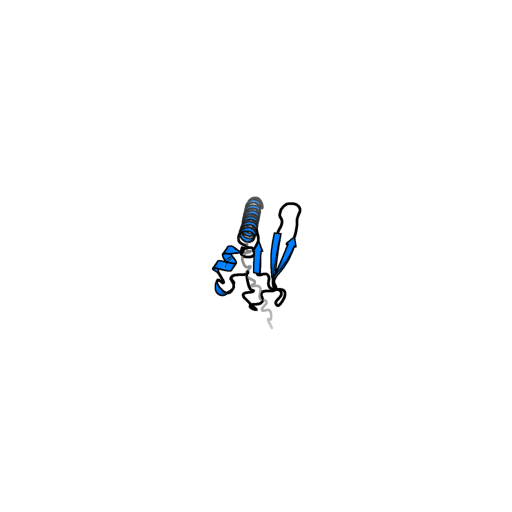
ATOM 833 C C . SER A 1 107 ? 3.896 1.468 10.405 1.00 77.31 107 SER A C 1
ATOM 835 O O . SER A 1 107 ? 4.574 0.520 10.003 1.00 77.31 107 SER A O 1
ATOM 837 N N . ARG A 1 108 ? 4.340 2.723 10.478 1.00 62.34 108 ARG A N 1
ATOM 838 C CA . ARG A 1 108 ? 5.753 3.078 10.331 1.00 62.34 108 ARG A CA 1
ATOM 839 C C . ARG A 1 108 ? 6.500 2.802 11.630 1.00 62.34 108 ARG A C 1
ATOM 841 O O . ARG A 1 108 ? 5.817 2.771 12.681 1.00 62.34 108 ARG A O 1
#

Secondary structure (DSSP, 8-state):
------------PPP-------TTSHHHHHHHHHHHHHHHHHHHHHHS-PSPBHHHHHHH-GGGEETTEE--TTT----EEEEEE--TT--EEEEEETTT--EEEEE-

Radius of gyration: 32.81 Å; chains: 1; bounding box: 46×37×107 Å

Foldseek 3Di:
DDDDPDDPDPDDDPDPPPPCDDPPPVVVVVVVVVVVVVVVVVVVVVVPDDFAAPVRLCVVCVVQQDPVGGADPPPRDPQWDWDWDDDPPDIWIWIAHPVPRDTRHTYD